Protein AF-A0A8J3VYP0-F1 (afdb_monomer_lite)

Structure (mmCIF, N/CA/C/O backbone):
data_AF-A0A8J3VYP0-F1
#
_entry.id   AF-A0A8J3VYP0-F1
#
loop_
_atom_site.group_PDB
_atom_site.id
_atom_site.type_symbol
_atom_site.label_atom_id
_atom_site.label_alt_id
_atom_site.label_comp_id
_atom_site.label_asym_id
_atom_site.label_entity_id
_atom_site.label_seq_id
_atom_site.pdbx_PDB_ins_code
_atom_site.Cartn_x
_atom_site.Cartn_y
_atom_site.Cartn_z
_atom_site.occupancy
_atom_site.B_iso_or_equiv
_atom_site.auth_seq_id
_atom_site.auth_comp_id
_atom_site.auth_asym_id
_atom_site.auth_atom_id
_atom_site.pdbx_PDB_model_num
ATOM 1 N N . MET A 1 1 ? 3.543 22.841 -15.523 1.00 33.75 1 MET A N 1
ATOM 2 C CA . MET A 1 1 ? 3.177 22.367 -16.872 1.00 33.75 1 MET A CA 1
ATOM 3 C C . MET A 1 1 ? 4.400 21.696 -17.466 1.00 33.75 1 MET A C 1
ATOM 5 O O . MET A 1 1 ? 5.323 22.398 -17.846 1.00 33.75 1 MET A O 1
ATOM 9 N N . ILE A 1 2 ? 4.452 20.366 -17.443 1.00 39.72 2 ILE A N 1
ATOM 10 C CA . ILE A 1 2 ? 5.477 19.581 -18.141 1.00 39.72 2 ILE A CA 1
ATOM 11 C C . ILE A 1 2 ? 4.743 19.004 -19.350 1.00 39.72 2 ILE A C 1
ATOM 13 O O . ILE A 1 2 ? 3.777 18.263 -19.174 1.00 39.72 2 ILE A O 1
ATOM 17 N N . GLY A 1 3 ? 5.086 19.479 -20.547 1.00 33.25 3 GLY A N 1
ATOM 18 C CA . GLY A 1 3 ? 4.458 19.035 -21.791 1.00 33.25 3 GLY A CA 1
ATOM 19 C C . GLY A 1 3 ? 4.833 17.585 -22.118 1.00 33.25 3 GLY A C 1
ATOM 20 O O . GLY A 1 3 ? 5.869 17.112 -21.648 1.00 33.25 3 GLY A O 1
ATOM 21 N N . PRO A 1 4 ? 4.018 16.866 -22.906 1.00 43.44 4 PRO A N 1
ATOM 22 C CA . PRO A 1 4 ? 4.385 15.538 -23.366 1.00 43.44 4 PRO A CA 1
ATOM 23 C C . PRO A 1 4 ? 5.580 15.655 -24.319 1.00 43.44 4 PRO A C 1
ATOM 25 O O . PRO A 1 4 ? 5.515 16.374 -25.317 1.00 43.44 4 PRO A O 1
ATOM 28 N N . LEU A 1 5 ? 6.664 14.936 -24.022 1.00 48.41 5 LEU A N 1
ATOM 29 C CA . LEU A 1 5 ? 7.719 14.631 -24.991 1.00 48.41 5 LEU A CA 1
ATOM 30 C C . LEU A 1 5 ? 7.155 13.623 -26.003 1.00 48.41 5 LEU A C 1
ATOM 32 O O . LEU A 1 5 ? 7.468 12.439 -25.988 1.00 48.41 5 LEU A O 1
ATOM 36 N N . SER A 1 6 ? 6.244 14.093 -26.848 1.00 56.78 6 SER A N 1
ATOM 37 C CA . SER A 1 6 ? 5.824 13.401 -28.060 1.00 56.78 6 SER A CA 1
ATOM 38 C C . SER A 1 6 ? 6.608 14.009 -29.213 1.00 56.78 6 SER A C 1
ATOM 40 O O . SER A 1 6 ? 6.269 15.086 -29.695 1.00 56.78 6 SER A O 1
ATOM 42 N N . GLY A 1 7 ? 7.675 13.338 -29.633 1.00 49.09 7 GLY A N 1
ATOM 43 C CA . GLY A 1 7 ? 8.431 13.747 -30.810 1.00 49.09 7 GLY A CA 1
ATOM 44 C C . GLY A 1 7 ? 9.723 12.963 -30.967 1.00 49.09 7 GLY A C 1
ATOM 45 O O . GLY A 1 7 ? 10.672 13.206 -30.238 1.00 49.09 7 GLY A O 1
ATOM 46 N N . GLU A 1 8 ? 9.728 12.058 -31.945 1.00 49.75 8 GLU A N 1
ATOM 47 C CA . GLU A 1 8 ? 10.916 11.447 -32.558 1.00 49.75 8 GLU A CA 1
ATOM 48 C C . GLU A 1 8 ? 11.727 10.447 -31.717 1.00 49.75 8 GLU A C 1
ATOM 50 O O . GLU A 1 8 ? 12.932 10.589 -31.546 1.00 49.75 8 GLU A O 1
ATOM 55 N N . ILE A 1 9 ? 11.118 9.308 -31.367 1.00 51.81 9 ILE A N 1
ATOM 56 C CA . ILE A 1 9 ? 11.864 8.039 -31.477 1.00 51.81 9 ILE A CA 1
ATOM 57 C C . ILE A 1 9 ? 11.733 7.587 -32.936 1.00 51.81 9 ILE A C 1
ATOM 59 O O . ILE A 1 9 ? 10.976 6.680 -33.276 1.00 51.81 9 ILE A O 1
ATOM 63 N N . LEU A 1 10 ? 12.391 8.312 -33.843 1.00 51.56 10 LEU A N 1
ATOM 64 C CA . LEU A 1 10 ? 12.596 7.831 -35.203 1.00 51.56 10 LEU A CA 1
ATOM 65 C C . LEU A 1 10 ? 13.661 6.746 -35.108 1.00 51.56 10 LEU A C 1
ATOM 67 O O . LEU A 1 10 ? 14.852 7.052 -35.068 1.00 51.56 10 LEU A O 1
ATOM 71 N N . GLY A 1 11 ? 13.222 5.487 -35.033 1.00 46.59 11 GLY A N 1
ATOM 72 C CA . GLY A 1 11 ? 14.111 4.336 -35.103 1.00 46.59 11 GLY A CA 1
ATOM 73 C C . GLY A 1 11 ? 15.030 4.499 -36.308 1.00 46.59 11 GLY A C 1
ATOM 74 O O . GLY A 1 11 ? 14.567 4.481 -37.447 1.00 46.59 11 GLY A O 1
ATOM 75 N N . ARG A 1 12 ? 16.320 4.735 -36.055 1.00 55.22 12 ARG A N 1
ATOM 76 C CA . ARG A 1 12 ? 17.342 4.794 -37.098 1.00 55.22 12 ARG A CA 1
ATOM 77 C C . ARG A 1 12 ? 17.608 3.356 -37.541 1.00 55.22 12 ARG A C 1
ATOM 79 O O . ARG A 1 12 ? 18.182 2.593 -36.762 1.00 55.22 12 ARG A O 1
ATOM 86 N N . PRO A 1 13 ? 17.187 2.936 -38.747 1.00 54.12 13 PRO A N 1
ATOM 87 C CA . PRO A 1 13 ? 17.505 1.598 -39.214 1.00 54.12 13 PRO A CA 1
ATOM 88 C C . PRO A 1 13 ? 19.024 1.498 -39.409 1.00 54.12 13 PRO A C 1
ATOM 90 O O . PRO A 1 13 ? 19.600 2.276 -40.166 1.00 54.12 13 PRO A O 1
ATOM 93 N N . GLY A 1 14 ? 19.666 0.552 -38.715 1.00 63.06 14 GLY A N 1
ATOM 94 C CA . GLY A 1 14 ? 21.090 0.241 -38.891 1.00 63.06 14 GLY A CA 1
ATOM 95 C C . GLY A 1 14 ? 22.011 0.510 -37.698 1.00 63.06 14 GLY A C 1
ATOM 96 O O . GLY A 1 14 ? 23.220 0.477 -37.886 1.00 63.06 14 GLY A O 1
ATOM 97 N N . LEU A 1 15 ? 21.486 0.764 -36.496 1.00 69.12 15 LEU A N 1
ATOM 98 C CA . LEU A 1 15 ? 22.329 0.871 -35.301 1.00 69.12 15 LEU A CA 1
ATOM 99 C C . LEU A 1 15 ? 22.959 -0.479 -34.932 1.00 69.12 15 LEU A C 1
ATOM 101 O O . LEU A 1 15 ? 22.273 -1.506 -34.820 1.00 69.12 15 LEU A O 1
ATOM 105 N N . GLU A 1 16 ? 24.263 -0.451 -34.675 1.00 82.38 16 GLU A N 1
ATOM 106 C CA . GLU A 1 16 ? 25.000 -1.594 -34.144 1.00 82.38 16 GLU A CA 1
ATOM 107 C C . GLU A 1 16 ? 24.432 -1.996 -32.771 1.00 82.38 16 GLU A C 1
ATOM 109 O O . GLU A 1 16 ? 23.872 -1.177 -32.035 1.00 82.38 16 GLU A O 1
ATOM 114 N N . ALA A 1 17 ? 24.563 -3.270 -32.387 1.00 77.44 17 ALA A N 1
ATOM 115 C CA . ALA A 1 17 ? 23.978 -3.775 -31.134 1.00 77.44 17 ALA A CA 1
ATOM 116 C C . ALA A 1 17 ? 24.432 -2.973 -29.893 1.00 77.44 17 ALA A C 1
ATOM 118 O O . ALA A 1 17 ? 23.653 -2.750 -28.966 1.00 77.44 17 ALA A O 1
ATOM 119 N N . GLY A 1 18 ? 25.675 -2.480 -29.890 1.00 81.25 18 GLY A N 1
ATOM 120 C CA . GLY A 1 18 ? 26.195 -1.628 -28.817 1.00 81.25 18 GLY A CA 1
ATOM 121 C C . GLY A 1 18 ? 25.511 -0.260 -28.727 1.00 81.25 18 GLY A C 1
ATOM 122 O O . GLY A 1 18 ? 25.245 0.219 -27.625 1.00 81.25 18 GLY A O 1
ATOM 123 N N . GLU A 1 19 ? 25.177 0.345 -29.867 1.00 85.62 19 GLU A N 1
ATOM 124 C CA . GLU A 1 19 ? 24.516 1.653 -29.930 1.00 85.62 19 GLU A CA 1
ATOM 125 C C . GLU A 1 19 ? 23.058 1.547 -29.483 1.00 85.62 19 GLU A C 1
ATOM 127 O O . GLU A 1 19 ? 22.612 2.345 -28.657 1.00 85.62 19 GLU A O 1
ATOM 132 N N . ARG A 1 20 ? 22.353 0.490 -29.917 1.00 86.75 20 ARG A N 1
ATOM 133 C CA . ARG A 1 20 ? 20.978 0.201 -29.474 1.00 86.75 20 ARG A CA 1
ATOM 134 C C . ARG A 1 20 ? 20.883 0.045 -27.958 1.00 86.75 20 ARG A C 1
ATOM 136 O O . ARG A 1 20 ? 19.953 0.562 -27.345 1.00 86.75 20 ARG A O 1
ATOM 143 N N . ARG A 1 21 ? 21.862 -0.613 -27.326 1.00 86.69 21 ARG A N 1
ATOM 144 C CA . ARG A 1 21 ? 21.918 -0.746 -25.858 1.00 86.69 21 ARG A CA 1
ATOM 145 C C . ARG A 1 21 ? 22.146 0.594 -25.160 1.00 86.69 21 ARG A C 1
ATOM 147 O O . ARG A 1 21 ? 21.492 0.870 -24.159 1.00 86.69 21 ARG A O 1
ATOM 154 N N . ALA A 1 22 ? 23.066 1.417 -25.662 1.00 86.19 22 ALA A N 1
ATOM 155 C CA . ALA A 1 22 ? 23.359 2.723 -25.071 1.00 86.19 22 ALA A CA 1
ATOM 156 C C . ALA A 1 22 ? 22.149 3.667 -25.147 1.00 86.19 22 ALA A C 1
ATOM 158 O O . ALA A 1 22 ? 21.809 4.319 -24.158 1.00 86.19 22 ALA A O 1
ATOM 159 N N . GLU A 1 23 ? 21.468 3.690 -26.292 1.00 88.50 23 GLU A N 1
ATOM 160 C CA . GLU A 1 23 ? 20.243 4.464 -26.492 1.00 88.50 23 GLU A CA 1
ATOM 161 C C . GLU A 1 23 ? 19.106 3.955 -25.596 1.00 88.50 23 GLU A C 1
ATOM 163 O O . GLU A 1 23 ? 18.475 4.745 -24.893 1.00 88.50 23 GLU A O 1
ATOM 168 N N . ALA A 1 24 ? 18.925 2.633 -25.508 1.00 86.12 24 ALA A N 1
ATOM 169 C CA . ALA A 1 24 ? 17.951 2.014 -24.615 1.00 86.12 24 ALA A CA 1
ATOM 170 C C . ALA A 1 24 ? 18.133 2.438 -23.148 1.00 86.12 24 ALA A C 1
ATOM 172 O O . ALA A 1 24 ? 17.159 2.778 -22.475 1.00 86.12 24 ALA A O 1
ATOM 173 N N . ILE A 1 25 ? 19.378 2.459 -22.657 1.00 84.69 25 ILE A N 1
ATOM 174 C CA . ILE A 1 25 ? 19.702 2.899 -21.294 1.00 84.69 25 ILE A CA 1
ATOM 175 C C . ILE A 1 25 ? 19.287 4.361 -21.090 1.00 84.69 25 ILE A C 1
ATOM 177 O O . ILE A 1 25 ? 18.640 4.668 -20.091 1.00 84.69 25 ILE A O 1
ATOM 181 N N . GLN A 1 26 ? 19.610 5.258 -22.029 1.00 84.81 26 GLN A N 1
ATOM 182 C CA . GLN A 1 26 ? 19.238 6.675 -21.928 1.00 84.81 26 GLN A CA 1
ATOM 183 C C . GLN A 1 26 ? 17.719 6.872 -21.916 1.00 84.81 26 GLN A C 1
ATOM 185 O O . GLN A 1 26 ? 17.206 7.602 -21.068 1.00 84.81 26 GLN A O 1
ATOM 190 N N . CYS A 1 27 ? 16.986 6.180 -22.793 1.00 83.62 27 CYS A N 1
ATOM 191 C CA . CYS A 1 27 ? 15.525 6.234 -22.818 1.00 83.62 27 CYS A CA 1
ATOM 192 C C . CYS A 1 27 ? 14.913 5.781 -21.487 1.00 83.62 27 CYS A C 1
ATOM 194 O O . CYS A 1 27 ? 13.989 6.424 -20.984 1.00 83.62 27 CYS A O 1
ATOM 196 N N . ILE A 1 28 ? 15.440 4.705 -20.894 1.00 81.38 28 ILE A N 1
ATOM 197 C CA . ILE A 1 28 ? 14.959 4.193 -19.608 1.00 81.38 28 ILE A CA 1
ATOM 198 C C . ILE A 1 28 ? 15.257 5.178 -18.478 1.00 81.38 28 ILE A C 1
ATOM 200 O O . ILE A 1 28 ? 14.360 5.489 -17.698 1.00 81.38 28 ILE A O 1
ATOM 204 N N . LEU A 1 29 ? 16.477 5.720 -18.411 1.00 76.81 29 LEU A N 1
ATOM 205 C CA . LEU A 1 29 ? 16.853 6.740 -17.422 1.00 76.81 29 LEU A CA 1
ATOM 206 C C . LEU A 1 29 ? 16.018 8.026 -17.555 1.00 76.81 29 LEU A C 1
ATOM 208 O O . LEU A 1 29 ? 15.774 8.704 -16.559 1.00 76.81 29 LEU A O 1
ATOM 212 N N . ALA A 1 30 ? 15.526 8.332 -18.758 1.00 79.06 30 ALA A N 1
ATOM 213 C CA . ALA A 1 30 ? 14.596 9.429 -19.021 1.00 79.06 30 ALA A CA 1
ATOM 214 C C . ALA A 1 30 ? 13.121 9.104 -18.687 1.00 79.06 30 ALA A C 1
ATOM 216 O O . ALA A 1 30 ? 12.258 9.966 -18.845 1.00 79.06 30 ALA A O 1
ATOM 217 N N . GLY A 1 31 ? 12.822 7.889 -18.208 1.00 74.94 31 GLY A N 1
ATOM 218 C CA . GLY A 1 31 ? 11.489 7.474 -17.757 1.00 74.94 31 GLY A CA 1
ATOM 219 C C . GLY A 1 31 ? 10.680 6.642 -18.757 1.00 74.94 31 GLY A C 1
ATOM 220 O O . GLY A 1 31 ? 9.493 6.420 -18.523 1.00 74.94 31 GLY A O 1
ATOM 221 N N . THR A 1 32 ? 11.290 6.174 -19.850 1.00 77.50 32 THR A N 1
ATOM 222 C CA . THR A 1 32 ? 10.637 5.283 -20.830 1.00 77.50 32 THR A CA 1
ATOM 223 C C . THR A 1 32 ? 10.643 3.838 -20.326 1.00 77.50 32 THR A C 1
ATOM 225 O O . THR A 1 32 ? 11.604 3.397 -19.693 1.00 77.50 32 THR A O 1
ATOM 228 N N . THR A 1 33 ? 9.594 3.062 -20.604 1.00 79.88 33 THR A N 1
ATOM 229 C CA . THR A 1 33 ? 9.544 1.659 -20.166 1.00 79.88 33 THR A CA 1
ATOM 230 C C . THR A 1 33 ? 10.394 0.750 -21.058 1.00 79.88 33 THR A C 1
ATOM 232 O O . THR A 1 33 ? 10.554 0.993 -22.254 1.00 79.88 33 THR A O 1
ATOM 235 N N . ILE A 1 34 ? 10.906 -0.358 -20.507 1.00 78.25 34 ILE A N 1
ATOM 236 C CA . ILE A 1 34 ? 11.725 -1.298 -21.290 1.00 78.25 34 ILE A CA 1
ATOM 237 C C . ILE A 1 34 ? 10.940 -1.973 -22.425 1.00 78.25 34 ILE A C 1
ATOM 239 O O . ILE A 1 34 ? 11.508 -2.267 -23.471 1.00 78.25 34 ILE A O 1
ATOM 243 N N . ALA A 1 35 ? 9.622 -2.144 -22.273 1.00 75.56 35 ALA A N 1
ATOM 244 C CA . ALA A 1 35 ? 8.757 -2.697 -23.315 1.00 75.56 35 ALA A CA 1
ATOM 245 C C . ALA A 1 35 ? 8.613 -1.754 -24.525 1.00 75.56 35 ALA A C 1
ATOM 247 O O . ALA A 1 35 ? 8.646 -2.206 -25.676 1.00 75.56 35 ALA A O 1
ATOM 248 N N . GLU A 1 36 ? 8.487 -0.447 -24.275 1.00 79.56 36 GLU A N 1
ATOM 249 C CA . GLU A 1 36 ? 8.460 0.583 -25.321 1.00 79.56 36 GLU A CA 1
ATOM 250 C C . GLU A 1 36 ? 9.805 0.644 -26.045 1.00 79.56 36 GLU A C 1
ATOM 252 O O . GLU A 1 36 ? 9.851 0.598 -27.274 1.00 79.56 36 GLU A O 1
ATOM 257 N N . VAL A 1 37 ? 10.904 0.644 -25.288 1.00 83.19 37 VAL A N 1
ATOM 258 C CA . VAL A 1 37 ? 12.267 0.657 -25.832 1.00 83.19 37 VAL A CA 1
ATOM 259 C C . VAL A 1 37 ? 12.564 -0.604 -26.648 1.00 83.19 37 VAL A C 1
ATOM 261 O O . VAL A 1 37 ? 13.106 -0.502 -27.747 1.00 83.19 37 VAL A O 1
ATOM 264 N N . ARG A 1 38 ? 12.154 -1.790 -26.175 1.00 86.00 38 ARG A N 1
ATOM 265 C CA . ARG A 1 38 ? 12.281 -3.058 -26.913 1.00 86.00 38 ARG A CA 1
ATOM 266 C C . ARG A 1 38 ? 11.600 -2.982 -28.271 1.00 86.00 38 ARG A C 1
ATOM 268 O O . ARG A 1 38 ? 12.189 -3.371 -29.275 1.00 86.00 38 ARG A O 1
ATOM 275 N N . THR A 1 39 ? 10.369 -2.475 -28.289 1.00 84.44 39 THR A N 1
ATOM 276 C CA . THR A 1 39 ? 9.570 -2.347 -29.513 1.00 84.44 39 THR A CA 1
ATOM 277 C C . THR A 1 39 ? 10.190 -1.330 -30.470 1.00 84.44 39 THR A C 1
ATOM 279 O O . THR A 1 39 ? 10.271 -1.591 -31.666 1.00 84.44 39 THR A O 1
ATOM 282 N N . ALA A 1 40 ? 10.665 -0.196 -29.951 1.00 85.00 40 ALA A N 1
ATOM 283 C CA . ALA A 1 40 ? 11.213 0.887 -30.760 1.00 85.00 40 ALA A CA 1
ATOM 284 C C . ALA A 1 40 ? 12.615 0.592 -31.324 1.00 85.00 40 ALA A C 1
ATOM 286 O O . ALA A 1 40 ? 12.907 0.973 -32.456 1.00 85.00 40 ALA A O 1
ATOM 287 N N . LEU A 1 41 ? 13.475 -0.088 -30.557 1.00 85.94 41 LEU A N 1
ATOM 288 C CA . LEU A 1 41 ? 14.871 -0.360 -30.929 1.00 85.94 41 LEU A CA 1
ATOM 289 C C . LEU A 1 41 ? 15.106 -1.792 -31.432 1.00 85.94 41 LEU A C 1
ATOM 291 O O . LEU A 1 41 ? 16.230 -2.138 -31.799 1.00 85.94 41 LEU A O 1
ATOM 295 N N . GLY A 1 42 ? 14.066 -2.632 -31.448 1.00 86.94 42 GLY A N 1
ATOM 296 C CA . GLY A 1 42 ? 14.172 -4.032 -31.860 1.00 86.94 42 GLY A CA 1
ATOM 297 C C . GLY A 1 42 ? 15.181 -4.803 -31.009 1.00 86.94 42 GLY A C 1
ATOM 298 O O . GLY A 1 42 ? 16.060 -5.470 -31.557 1.00 86.94 42 GLY A O 1
ATOM 299 N N . LEU A 1 43 ? 15.104 -4.646 -29.683 1.00 84.38 43 LEU A N 1
ATOM 300 C CA . LEU A 1 43 ? 15.980 -5.367 -28.756 1.00 84.38 43 LEU A CA 1
ATOM 301 C C . LEU A 1 43 ? 15.580 -6.842 -28.707 1.00 84.38 43 LEU A C 1
ATOM 303 O O . LEU A 1 43 ? 14.396 -7.164 -28.583 1.00 84.38 43 LEU A O 1
ATOM 307 N N . ASP A 1 44 ? 16.568 -7.730 -28.772 1.00 86.50 44 ASP A N 1
ATOM 308 C CA . ASP A 1 44 ? 16.361 -9.137 -28.448 1.00 86.50 44 ASP A CA 1
ATOM 309 C C . ASP A 1 44 ? 16.430 -9.375 -26.925 1.00 86.50 44 ASP A C 1
ATOM 311 O O . ASP A 1 44 ? 16.725 -8.474 -26.135 1.00 86.50 44 ASP A O 1
ATOM 315 N N . ALA A 1 45 ? 16.152 -10.606 -26.489 1.00 81.25 45 ALA A N 1
ATOM 316 C CA . ALA A 1 45 ? 16.146 -10.957 -25.068 1.00 81.25 45 ALA A CA 1
ATOM 317 C C . ALA A 1 45 ? 17.529 -10.833 -24.393 1.00 81.25 45 ALA A C 1
ATOM 319 O O . ALA A 1 45 ? 17.609 -10.653 -23.174 1.00 81.25 45 ALA A O 1
ATOM 320 N N . ALA A 1 46 ? 18.624 -10.951 -25.152 1.00 83.75 46 ALA A N 1
ATOM 321 C CA . ALA A 1 46 ? 19.976 -10.805 -24.621 1.00 83.75 46 ALA A CA 1
ATOM 322 C C . ALA A 1 46 ? 20.333 -9.322 -24.439 1.00 83.75 46 ALA A C 1
ATOM 324 O O . ALA A 1 46 ? 20.910 -8.949 -23.414 1.00 83.75 46 ALA A O 1
ATOM 325 N N . ASP A 1 47 ? 19.948 -8.476 -25.393 1.00 84.06 47 ASP A N 1
ATOM 326 C CA . ASP A 1 47 ? 20.061 -7.022 -25.314 1.00 84.06 47 ASP A CA 1
ATOM 327 C C . ASP A 1 47 ? 19.212 -6.455 -24.171 1.00 84.06 47 ASP A C 1
ATOM 329 O O . ASP A 1 47 ? 19.712 -5.658 -23.376 1.00 84.06 47 ASP A O 1
ATOM 333 N N . GLU A 1 48 ? 17.964 -6.912 -24.035 1.00 83.44 48 GLU A N 1
ATOM 334 C CA . GLU A 1 48 ? 17.053 -6.512 -22.956 1.00 83.44 48 GLU A CA 1
ATOM 335 C C . GLU A 1 48 ? 17.661 -6.806 -21.577 1.00 83.44 48 GLU A C 1
ATOM 337 O O . GLU A 1 48 ? 17.720 -5.927 -20.713 1.00 83.44 48 GLU A O 1
ATOM 342 N N . ARG A 1 49 ? 18.203 -8.016 -21.394 1.00 82.12 49 ARG A N 1
ATOM 343 C CA . ARG A 1 49 ? 18.860 -8.424 -20.145 1.00 82.12 49 ARG A CA 1
ATOM 344 C C . ARG A 1 49 ? 20.096 -7.578 -19.845 1.00 82.12 49 ARG A C 1
ATOM 346 O O . ARG A 1 49 ? 20.272 -7.134 -18.713 1.00 82.12 49 ARG A O 1
ATOM 353 N N . ALA A 1 50 ? 20.926 -7.307 -20.854 1.00 83.62 50 ALA A N 1
ATOM 354 C CA . ALA A 1 50 ? 22.122 -6.482 -20.696 1.00 83.62 50 ALA A CA 1
ATOM 355 C C . ALA A 1 50 ? 21.788 -5.024 -20.327 1.00 83.62 50 ALA A C 1
ATOM 357 O O . ALA A 1 50 ? 22.461 -4.435 -19.478 1.00 83.62 50 ALA A O 1
ATOM 358 N N . VAL A 1 51 ? 20.745 -4.449 -20.936 1.00 83.56 51 VAL A N 1
ATOM 359 C CA . VAL A 1 51 ? 20.248 -3.102 -20.616 1.00 83.56 51 VAL A CA 1
ATOM 360 C C . VAL A 1 51 ? 19.692 -3.060 -19.192 1.00 83.56 51 VAL A C 1
ATOM 362 O O . VAL A 1 51 ? 20.076 -2.182 -18.419 1.00 83.56 51 VAL A O 1
ATOM 365 N N . ALA A 1 52 ? 18.855 -4.029 -18.809 1.00 80.50 52 ALA A N 1
ATOM 366 C CA . ALA A 1 52 ? 18.288 -4.115 -17.465 1.00 80.50 52 ALA A CA 1
ATOM 367 C C . ALA A 1 52 ? 19.376 -4.248 -16.384 1.00 80.50 52 ALA A C 1
ATOM 369 O O . ALA A 1 52 ? 19.346 -3.526 -15.386 1.00 80.50 52 ALA A O 1
ATOM 370 N N . ASP A 1 53 ? 20.379 -5.104 -16.601 1.00 79.50 53 ASP A N 1
ATOM 371 C CA . ASP A 1 53 ? 21.510 -5.263 -15.681 1.00 79.50 53 ASP A CA 1
ATOM 372 C C . ASP A 1 53 ? 22.346 -3.982 -15.561 1.00 79.50 53 ASP A C 1
ATOM 374 O O . ASP A 1 53 ? 22.806 -3.643 -14.465 1.00 79.50 53 ASP A O 1
ATOM 378 N N . HIS A 1 54 ? 22.537 -3.249 -16.663 1.00 83.94 54 HIS A N 1
ATOM 379 C CA . HIS A 1 54 ? 23.245 -1.972 -16.635 1.00 83.94 54 HIS A CA 1
ATOM 380 C C . HIS A 1 54 ? 22.470 -0.920 -15.839 1.00 83.94 54 HIS A C 1
ATOM 382 O O . HIS A 1 54 ? 23.043 -0.296 -14.947 1.00 83.94 54 HIS A O 1
ATOM 388 N N . VAL A 1 55 ? 21.173 -0.747 -16.113 1.00 77.06 55 VAL A N 1
ATOM 389 C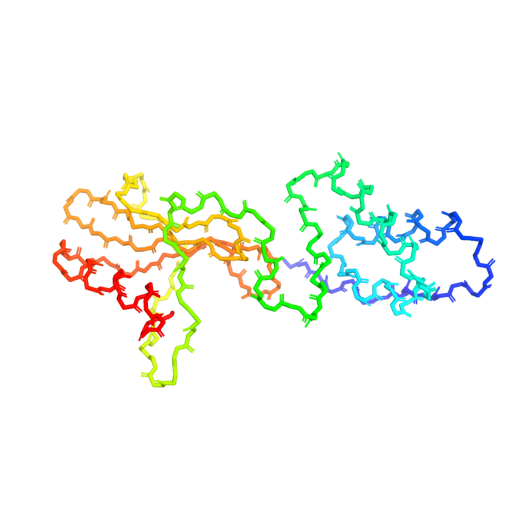 CA . VAL A 1 55 ? 20.339 0.221 -15.386 1.00 77.06 55 VAL A CA 1
ATOM 390 C C . VAL A 1 55 ? 20.267 -0.140 -13.901 1.00 77.06 55 VAL A C 1
ATOM 392 O O . VAL A 1 55 ? 20.437 0.741 -13.064 1.00 77.06 55 VAL A O 1
ATOM 395 N N . ARG A 1 56 ? 20.151 -1.430 -13.552 1.00 75.50 56 ARG A N 1
ATOM 396 C CA . ARG A 1 56 ? 20.183 -1.898 -12.154 1.00 75.50 56 ARG A CA 1
ATOM 397 C C . ARG A 1 56 ? 21.494 -1.538 -11.448 1.00 75.50 56 ARG A C 1
ATOM 399 O O . ARG A 1 56 ? 21.468 -1.126 -10.292 1.00 75.50 56 ARG A O 1
ATOM 406 N N . LYS A 1 57 ? 22.641 -1.675 -12.126 1.00 73.75 57 LYS A N 1
ATOM 407 C CA . LYS A 1 57 ? 23.954 -1.284 -11.576 1.00 73.75 57 LYS A CA 1
ATOM 408 C C . LYS A 1 57 ? 24.110 0.233 -11.455 1.00 73.75 57 LYS A C 1
ATOM 410 O O . LYS A 1 57 ? 24.631 0.705 -10.450 1.00 73.75 57 LYS A O 1
ATOM 415 N N . ALA A 1 58 ? 23.691 0.985 -12.472 1.00 73.38 58 ALA A N 1
ATOM 416 C CA . ALA A 1 58 ? 23.875 2.435 -12.546 1.00 73.38 58 ALA A CA 1
ATOM 417 C C . ALA A 1 58 ? 22.869 3.214 -11.686 1.00 73.38 58 ALA A C 1
ATOM 419 O O . ALA A 1 58 ? 23.148 4.323 -11.235 1.00 73.38 58 ALA A O 1
ATOM 420 N N . SER A 1 59 ? 21.680 2.661 -11.465 1.00 69.38 59 SER A N 1
ATOM 421 C CA . SER A 1 59 ? 20.599 3.286 -10.706 1.00 69.38 59 SER A CA 1
ATOM 422 C C . SER A 1 59 ? 19.827 2.213 -9.931 1.00 69.38 59 SER A C 1
ATOM 424 O O . SER A 1 59 ? 18.733 1.830 -10.335 1.00 69.38 59 SER A O 1
ATOM 426 N N . PRO A 1 60 ? 20.360 1.738 -8.785 1.00 64.00 60 PRO A N 1
ATOM 427 C CA . PRO A 1 60 ? 19.753 0.653 -7.999 1.00 64.00 60 PRO A CA 1
ATOM 428 C C . PRO A 1 60 ? 18.324 0.949 -7.522 1.00 64.00 60 PRO A C 1
ATOM 430 O O . PRO A 1 60 ? 17.545 0.037 -7.269 1.00 64.00 60 PRO A O 1
ATOM 433 N N . TRP A 1 61 ? 17.983 2.234 -7.401 1.00 55.56 61 TRP A N 1
ATOM 434 C CA . TRP A 1 61 ? 16.658 2.732 -7.029 1.00 55.56 61 TRP A CA 1
ATOM 435 C C . TRP A 1 61 ? 15.682 2.792 -8.218 1.00 55.56 61 TRP A C 1
ATOM 437 O O . TRP A 1 61 ? 14.472 2.804 -8.011 1.00 55.56 61 TRP A O 1
ATOM 447 N N . MET A 1 62 ? 16.188 2.785 -9.456 1.00 54.12 62 MET A N 1
ATOM 448 C CA . MET A 1 62 ? 15.416 2.536 -10.673 1.00 54.12 62 MET A CA 1
ATOM 449 C C . MET A 1 62 ? 15.476 1.050 -10.997 1.00 54.12 62 MET A C 1
ATOM 451 O O . MET A 1 62 ? 16.022 0.653 -12.027 1.00 54.12 62 MET A O 1
ATOM 455 N N . ALA A 1 63 ? 14.950 0.206 -10.111 1.00 53.41 63 ALA A N 1
ATOM 456 C CA . ALA A 1 63 ? 14.767 -1.195 -10.446 1.00 53.41 63 ALA A CA 1
ATOM 457 C C . ALA A 1 63 ? 13.851 -1.262 -11.678 1.00 53.41 63 ALA A C 1
ATOM 459 O O . ALA A 1 63 ? 12.629 -1.165 -11.573 1.00 53.41 63 ALA A O 1
ATOM 460 N N . VAL A 1 64 ? 14.460 -1.364 -12.862 1.00 50.12 64 VAL A N 1
ATOM 461 C CA . VAL A 1 64 ? 13.797 -1.767 -14.092 1.00 50.12 64 VAL A CA 1
ATOM 462 C C . VAL A 1 64 ? 13.317 -3.165 -13.792 1.00 50.12 64 VAL A C 1
ATOM 464 O O . VAL A 1 64 ? 14.070 -4.136 -13.867 1.00 50.12 64 VAL A O 1
ATOM 467 N N . VAL A 1 65 ? 12.071 -3.250 -13.349 1.00 49.03 65 VAL A N 1
ATOM 468 C CA . VAL A 1 65 ? 11.372 -4.512 -13.295 1.00 49.03 65 VAL A CA 1
ATOM 469 C C . VAL A 1 65 ? 11.132 -4.852 -14.759 1.00 49.03 65 VAL A C 1
ATOM 471 O O . VAL A 1 65 ? 10.148 -4.420 -15.359 1.00 49.03 65 VAL A O 1
ATOM 474 N N . THR A 1 66 ? 12.078 -5.564 -15.377 1.00 44.72 66 THR A N 1
ATOM 475 C CA . THR A 1 66 ? 11.741 -6.474 -16.468 1.00 44.72 66 THR A CA 1
ATOM 476 C C . THR A 1 66 ? 10.788 -7.477 -15.845 1.00 44.72 66 THR A C 1
ATOM 478 O O . THR A 1 66 ? 11.215 -8.492 -15.304 1.00 44.72 66 THR A O 1
ATOM 481 N N . LEU A 1 67 ? 9.507 -7.107 -15.794 1.00 47.16 67 LEU A N 1
ATOM 482 C CA . LEU A 1 67 ? 8.427 -8.037 -15.540 1.00 47.16 67 LEU A CA 1
ATOM 483 C C . LEU A 1 67 ? 8.480 -8.979 -16.732 1.00 47.16 67 LEU A C 1
ATOM 485 O O . LEU A 1 67 ? 7.969 -8.640 -17.798 1.00 47.16 67 LEU A O 1
ATOM 489 N N . ASP A 1 68 ? 9.169 -10.104 -16.578 1.00 41.50 68 ASP A N 1
ATOM 490 C CA . ASP A 1 68 ? 8.839 -11.265 -17.377 1.00 41.50 68 ASP A CA 1
ATOM 491 C C . ASP A 1 68 ? 7.382 -11.586 -17.012 1.00 41.50 68 ASP A C 1
ATOM 493 O O . ASP A 1 68 ? 7.097 -11.887 -15.852 1.00 41.50 68 ASP A O 1
ATOM 497 N N . PRO A 1 69 ? 6.411 -11.417 -17.925 1.00 47.25 69 PRO A N 1
ATOM 498 C CA . PRO A 1 69 ? 5.005 -11.632 -17.603 1.00 47.25 69 PRO A CA 1
ATOM 499 C C . PRO A 1 69 ? 4.670 -13.124 -17.394 1.00 47.25 69 PRO A C 1
ATOM 501 O O . PRO A 1 69 ? 3.493 -13.467 -17.303 1.00 47.25 69 PRO A O 1
ATOM 504 N N . GLY A 1 70 ? 5.679 -14.005 -17.370 1.00 41.34 70 GLY A N 1
ATOM 505 C CA . GLY A 1 70 ? 5.540 -15.456 -17.361 1.00 41.34 70 GLY A CA 1
ATOM 506 C C . GLY A 1 70 ? 5.292 -16.116 -16.006 1.00 41.34 70 GLY A C 1
ATOM 507 O O . GLY A 1 70 ? 4.754 -17.220 -16.011 1.00 41.34 70 GLY A O 1
ATOM 508 N N . ASP A 1 71 ? 5.613 -15.482 -14.874 1.00 44.53 71 ASP A N 1
ATOM 509 C CA . ASP A 1 71 ? 5.349 -16.091 -13.565 1.00 44.53 71 ASP A CA 1
ATOM 510 C C . ASP A 1 71 ? 4.914 -15.048 -12.518 1.00 44.53 71 ASP A C 1
ATOM 512 O O . ASP A 1 71 ? 5.734 -14.257 -12.045 1.00 44.53 71 ASP A O 1
ATOM 516 N N . PRO A 1 72 ? 3.618 -14.988 -12.154 1.00 52.12 72 PRO A N 1
ATOM 517 C CA . PRO A 1 72 ? 3.137 -14.091 -11.108 1.00 52.12 72 PRO A CA 1
ATOM 518 C C . PRO A 1 72 ? 3.670 -14.446 -9.710 1.00 52.12 72 PRO A C 1
ATOM 520 O O . PRO A 1 72 ? 3.415 -13.663 -8.793 1.00 52.12 72 PRO A O 1
ATOM 523 N N . ASP A 1 73 ? 4.401 -15.558 -9.554 1.00 51.03 73 ASP A N 1
ATOM 524 C CA . ASP A 1 73 ? 4.973 -16.027 -8.290 1.00 51.03 73 ASP A CA 1
ATOM 525 C C . ASP A 1 73 ? 6.519 -15.934 -8.220 1.00 51.03 73 ASP A C 1
ATOM 527 O O . ASP A 1 73 ? 7.077 -16.101 -7.136 1.00 51.03 73 ASP A O 1
ATOM 531 N N . ASP A 1 74 ? 7.226 -15.568 -9.302 1.00 52.75 74 ASP A N 1
ATOM 532 C CA . ASP A 1 74 ? 8.699 -15.394 -9.314 1.00 52.75 74 ASP A CA 1
ATOM 533 C C . ASP A 1 74 ? 9.129 -13.955 -8.948 1.00 52.75 74 ASP A C 1
ATOM 535 O O . ASP A 1 74 ? 9.972 -13.313 -9.581 1.00 52.75 74 ASP A O 1
ATOM 539 N N . TRP A 1 75 ? 8.521 -13.401 -7.895 1.00 57.22 75 TRP A N 1
ATOM 540 C CA . TRP A 1 75 ? 9.015 -12.183 -7.242 1.00 57.22 75 TRP A CA 1
ATOM 541 C C . TRP A 1 75 ? 10.200 -12.572 -6.353 1.00 57.22 75 TRP A C 1
ATOM 543 O O . TRP A 1 75 ? 10.040 -12.708 -5.140 1.00 57.22 75 TRP A O 1
ATOM 553 N N . GLY A 1 76 ? 11.350 -12.820 -6.991 1.00 54.41 76 GLY A N 1
ATOM 554 C CA . GLY A 1 76 ? 12.552 -13.441 -6.425 1.00 54.41 76 GLY A CA 1
ATOM 555 C C . GLY A 1 76 ? 12.771 -13.259 -4.919 1.00 54.41 76 GLY A C 1
ATOM 556 O O . GLY A 1 76 ? 12.720 -12.144 -4.412 1.00 54.41 76 GLY A O 1
ATOM 557 N N . ASP A 1 77 ? 13.028 -14.371 -4.223 1.00 60.62 77 ASP A N 1
ATOM 558 C CA . ASP A 1 77 ? 13.441 -14.476 -2.815 1.00 60.62 77 ASP A CA 1
ATOM 559 C C . ASP A 1 77 ? 12.958 -13.329 -1.886 1.00 60.62 77 ASP A C 1
ATOM 561 O O . ASP A 1 77 ? 13.765 -12.704 -1.189 1.00 60.62 77 ASP A O 1
ATOM 565 N N . CYS A 1 78 ? 11.643 -13.027 -1.812 1.00 67.81 78 CYS A N 1
ATOM 566 C CA . CYS A 1 78 ? 11.156 -12.221 -0.675 1.00 67.81 78 CYS A CA 1
ATOM 567 C C . CYS A 1 78 ? 11.463 -13.024 0.603 1.00 67.81 78 CYS A C 1
ATOM 569 O O . CYS A 1 78 ? 11.040 -14.176 0.726 1.00 67.81 78 CYS A O 1
ATOM 571 N N . PRO A 1 79 ? 12.131 -12.428 1.607 1.00 70.12 79 PRO A N 1
ATOM 572 C CA . PRO A 1 79 ? 12.581 -13.142 2.802 1.00 70.12 79 PRO A CA 1
ATOM 573 C C . PRO A 1 79 ? 11.434 -13.590 3.729 1.00 70.12 79 PRO A C 1
ATOM 575 O O . PRO A 1 79 ? 11.690 -14.111 4.811 1.00 70.12 79 PRO A O 1
ATOM 578 N N . GLY A 1 80 ? 10.171 -13.349 3.355 1.00 73.56 80 GLY A N 1
ATOM 579 C CA . GLY A 1 80 ? 8.988 -13.769 4.112 1.00 73.56 80 GLY A CA 1
ATOM 580 C C . GLY A 1 80 ? 8.819 -13.089 5.475 1.00 73.56 80 GLY A C 1
ATOM 581 O O . GLY A 1 80 ? 8.012 -13.541 6.280 1.00 73.56 80 GLY A O 1
ATOM 582 N N . ILE A 1 81 ? 9.573 -12.018 5.751 1.00 80.06 81 ILE A N 1
ATOM 583 C CA . ILE A 1 81 ? 9.576 -11.331 7.056 1.00 80.06 81 ILE A CA 1
ATOM 584 C C . ILE A 1 81 ? 8.280 -10.536 7.276 1.00 80.06 81 ILE A C 1
ATOM 586 O O . ILE A 1 81 ? 7.789 -10.458 8.401 1.00 80.06 81 ILE A O 1
ATOM 590 N N . SER A 1 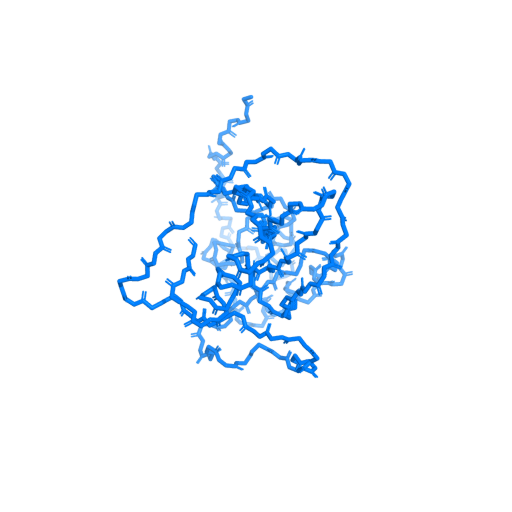82 ? 7.714 -9.980 6.202 1.00 87.06 82 SER A N 1
ATOM 591 C CA . SER A 1 82 ? 6.527 -9.119 6.242 1.00 87.06 82 SER A CA 1
ATOM 592 C C . SER A 1 82 ? 5.452 -9.646 5.289 1.00 87.06 82 SER A C 1
ATOM 594 O O . SER A 1 82 ? 5.788 -10.237 4.259 1.00 87.06 82 SER A O 1
ATOM 596 N N . PRO A 1 83 ? 4.156 -9.453 5.598 1.00 90.25 83 PRO A N 1
ATOM 597 C CA . PRO A 1 83 ? 3.074 -9.986 4.782 1.00 90.25 83 PRO A CA 1
ATOM 598 C C . PRO A 1 83 ? 3.065 -9.367 3.382 1.00 90.25 83 PRO A C 1
ATOM 600 O O . PRO A 1 83 ? 3.309 -8.172 3.204 1.00 90.25 83 PRO A O 1
ATOM 603 N N . HIS A 1 84 ? 2.724 -10.175 2.384 1.00 89.44 84 HIS A N 1
ATOM 604 C CA . HIS A 1 84 ? 2.375 -9.680 1.058 1.00 89.44 84 HIS A CA 1
ATOM 605 C C . HIS A 1 84 ? 0.912 -9.235 1.069 1.00 89.44 84 HIS A C 1
ATOM 607 O O . HIS A 1 84 ? 0.068 -9.967 1.594 1.00 89.44 84 HIS A O 1
ATOM 613 N N . PRO A 1 85 ? 0.567 -8.070 0.500 1.00 89.88 85 PRO A N 1
ATOM 614 C CA . PRO A 1 85 ? -0.827 -7.748 0.286 1.00 89.88 85 PRO A CA 1
ATOM 615 C C . PRO A 1 85 ? -1.374 -8.675 -0.798 1.00 89.88 85 PRO A C 1
ATOM 617 O O . PRO A 1 85 ? -0.800 -8.798 -1.882 1.00 89.88 85 PRO A O 1
ATOM 620 N N . GLY A 1 86 ? -2.496 -9.318 -0.503 1.00 87.50 86 GLY A N 1
ATOM 621 C CA . GLY A 1 86 ? -3.182 -10.181 -1.446 1.00 87.50 86 GLY A CA 1
ATOM 622 C C . GLY A 1 86 ? -3.611 -9.437 -2.717 1.00 87.50 86 GLY A C 1
ATOM 623 O O . GLY A 1 86 ? -3.767 -8.203 -2.722 1.00 87.50 86 GLY A O 1
ATOM 624 N N . PRO A 1 87 ? -3.828 -10.176 -3.818 1.00 89.44 87 PRO A N 1
ATOM 625 C CA . PRO A 1 87 ? -4.399 -9.603 -5.026 1.00 89.44 87 PRO A CA 1
ATOM 626 C C . PRO A 1 87 ? -5.796 -9.026 -4.726 1.00 89.44 87 PRO A C 1
ATOM 628 O O . PRO A 1 87 ? -6.537 -9.605 -3.930 1.00 89.44 87 PRO A O 1
ATOM 631 N N . PRO A 1 88 ? -6.194 -7.899 -5.347 1.00 91.25 88 PRO A N 1
ATOM 632 C CA . PRO A 1 88 ? -7.516 -7.322 -5.123 1.00 91.25 88 PRO A CA 1
ATOM 633 C C . PRO A 1 88 ? -8.631 -8.304 -5.511 1.00 91.25 88 PRO A C 1
ATOM 635 O O . PRO A 1 88 ? -8.684 -8.765 -6.651 1.00 91.25 88 PRO A O 1
ATOM 638 N N . LEU A 1 89 ? -9.553 -8.582 -4.590 1.00 92.56 89 LEU A N 1
ATOM 639 C CA . LEU A 1 89 ? -10.680 -9.485 -4.817 1.00 92.56 89 LEU A CA 1
ATOM 640 C C . LEU A 1 89 ? -11.837 -8.789 -5.564 1.00 92.56 89 LEU A C 1
ATOM 642 O O . LEU A 1 89 ? -11.978 -7.557 -5.512 1.00 92.56 89 LEU A O 1
ATOM 646 N N . PRO A 1 90 ? -12.710 -9.553 -6.248 1.00 93.31 90 PRO A N 1
ATOM 647 C CA . PRO A 1 90 ? -13.982 -9.039 -6.751 1.00 93.31 90 PRO A CA 1
ATOM 648 C C . PRO A 1 90 ? -14.851 -8.491 -5.611 1.00 93.31 90 PRO A C 1
ATOM 650 O O . PRO A 1 90 ? -14.922 -9.085 -4.539 1.00 93.31 90 PRO A O 1
ATOM 653 N N . GLY A 1 91 ? -15.518 -7.354 -5.832 1.00 93.44 91 GLY A N 1
ATOM 654 C CA . GLY A 1 91 ? -16.369 -6.724 -4.811 1.00 93.44 91 GLY A CA 1
ATOM 655 C C . GLY A 1 91 ? -15.607 -6.081 -3.645 1.00 93.44 91 GLY A C 1
ATOM 656 O O . GLY A 1 91 ? -16.219 -5.740 -2.634 1.00 93.44 91 GLY A O 1
ATOM 657 N N . ARG A 1 92 ? -14.283 -5.913 -3.771 1.00 96.06 92 ARG A N 1
ATOM 658 C CA . ARG A 1 92 ? -13.465 -5.192 -2.789 1.00 96.06 92 ARG A CA 1
ATOM 659 C C . ARG A 1 92 ? -14.012 -3.795 -2.502 1.00 96.06 92 ARG A C 1
ATOM 661 O O . ARG A 1 92 ? -14.575 -3.135 -3.374 1.00 96.06 92 ARG A O 1
ATOM 668 N N . THR A 1 93 ? -13.753 -3.320 -1.292 1.00 96.81 93 THR A N 1
ATOM 669 C CA . THR A 1 93 ? -14.035 -1.935 -0.921 1.00 96.81 93 THR A CA 1
ATOM 670 C C . THR A 1 93 ? -12.933 -1.013 -1.437 1.00 96.81 93 THR A C 1
ATOM 672 O O . THR A 1 93 ? -11.752 -1.264 -1.198 1.00 96.81 93 THR A O 1
ATOM 675 N N . GLU A 1 94 ? -13.306 0.063 -2.124 1.00 95.69 94 GLU A N 1
ATOM 676 C CA . GLU A 1 94 ? -12.351 1.107 -2.500 1.00 95.69 94 GLU A CA 1
ATOM 677 C C . GLU A 1 94 ? -12.035 1.993 -1.296 1.00 95.69 94 GLU A C 1
ATOM 679 O O . GLU A 1 94 ? -12.928 2.540 -0.645 1.00 95.69 94 GLU A O 1
ATOM 684 N N . LEU A 1 95 ? -10.748 2.125 -0.993 1.00 95.00 95 LEU A N 1
ATOM 685 C CA . LEU A 1 95 ? -10.257 3.066 -0.006 1.00 95.00 95 LEU A CA 1
ATOM 686 C C . LEU A 1 95 ? -10.098 4.437 -0.654 1.00 95.00 95 LEU A C 1
ATOM 688 O O . LEU A 1 95 ? -9.610 4.583 -1.776 1.00 95.00 95 LEU A O 1
ATOM 692 N N . PHE A 1 96 ? -10.472 5.471 0.091 1.00 95.00 96 PHE A N 1
ATOM 693 C CA . PHE A 1 96 ? -10.196 6.837 -0.318 1.00 95.00 96 PHE A CA 1
ATOM 694 C C . PHE A 1 96 ? -8.731 7.183 -0.026 1.00 95.00 96 PHE A C 1
ATOM 696 O O . PHE A 1 96 ? -8.297 7.147 1.129 1.00 95.00 96 PHE A O 1
ATOM 703 N N . TRP A 1 97 ? -7.992 7.544 -1.075 1.00 94.50 97 TRP A N 1
ATOM 704 C CA . TRP A 1 97 ? -6.576 7.900 -1.017 1.00 94.50 97 TRP A CA 1
ATOM 705 C C . TRP A 1 97 ? -6.385 9.402 -1.245 1.00 94.50 97 TRP A C 1
ATOM 707 O O . TRP A 1 97 ? -6.844 9.940 -2.251 1.00 94.50 97 TRP A O 1
ATOM 717 N N . CYS A 1 98 ? -5.657 10.074 -0.357 1.00 92.19 98 CYS A N 1
ATOM 718 C CA . CYS A 1 98 ? -5.273 11.477 -0.487 1.00 92.19 98 CYS A CA 1
ATOM 719 C C . CYS A 1 98 ? -3.744 11.643 -0.526 1.00 92.19 98 CYS A C 1
ATOM 721 O O . CYS A 1 98 ? -2.996 10.831 0.014 1.00 92.19 98 CYS A O 1
ATOM 723 N N . GLY A 1 99 ? -3.263 12.698 -1.187 1.00 89.00 99 GLY A N 1
ATOM 724 C CA . GLY A 1 99 ? -1.832 13.036 -1.237 1.00 89.00 99 GLY A CA 1
ATOM 725 C C . GLY A 1 99 ? -1.345 13.880 -0.054 1.00 89.00 99 GLY A C 1
ATOM 726 O O . GLY A 1 99 ? -0.177 14.254 -0.011 1.00 89.00 99 GLY A O 1
ATOM 727 N N . GLU A 1 100 ? -2.228 14.226 0.884 1.00 85.12 100 GLU A N 1
ATOM 728 C CA . GLU A 1 100 ? -1.886 15.084 2.018 1.00 85.12 100 GLU A CA 1
ATOM 729 C C . GLU A 1 100 ? -1.061 14.312 3.051 1.00 85.12 100 GLU A C 1
ATOM 731 O O . GLU A 1 100 ? -1.466 13.245 3.516 1.00 85.12 100 GLU A O 1
ATOM 736 N N . VAL A 1 101 ? 0.094 14.868 3.423 1.00 84.94 101 VAL A N 1
ATOM 737 C CA . VAL A 1 101 ? 0.989 14.280 4.423 1.00 84.94 101 VAL A CA 1
ATOM 738 C C . VAL A 1 101 ? 0.541 14.742 5.816 1.00 84.94 101 VAL A C 1
ATOM 740 O O . VAL A 1 101 ? 0.689 15.918 6.138 1.00 84.94 101 VAL A O 1
ATOM 743 N N . PRO A 1 102 ? 0.044 13.846 6.685 1.00 77.12 102 PRO A N 1
ATOM 744 C CA . PRO A 1 102 ? -0.555 14.224 7.970 1.00 77.12 102 PRO A CA 1
ATOM 745 C C . PRO A 1 102 ? 0.464 14.572 9.075 1.00 77.12 102 PRO A C 1
ATOM 747 O O . PRO A 1 102 ? 0.079 14.745 10.229 1.00 77.12 102 PRO A O 1
ATOM 750 N N . GLY A 1 103 ? 1.758 14.660 8.746 1.00 83.56 103 GLY A N 1
ATOM 751 C CA . GLY A 1 103 ? 2.859 14.916 9.680 1.00 83.56 103 GLY A CA 1
ATOM 752 C C . GLY A 1 103 ? 3.745 13.691 9.930 1.00 83.56 103 GLY A C 1
ATOM 753 O O . GLY A 1 103 ? 3.747 12.736 9.150 1.00 83.56 103 GLY A O 1
ATOM 754 N N . LEU A 1 104 ? 4.518 13.719 11.020 1.00 86.44 104 LEU A N 1
ATOM 755 C CA . LEU A 1 104 ? 5.372 12.603 11.443 1.00 86.44 104 LEU A CA 1
ATOM 756 C C . LEU A 1 104 ? 4.537 11.551 12.187 1.00 86.44 104 LEU A C 1
ATOM 758 O O . LEU A 1 104 ? 3.947 11.840 13.226 1.00 86.44 104 LEU A O 1
ATOM 762 N N . GLY A 1 105 ? 4.494 10.334 11.649 1.00 91.75 105 GLY A N 1
ATOM 763 C CA . GLY A 1 105 ? 3.815 9.182 12.245 1.00 91.75 105 GLY A CA 1
ATOM 764 C C . GLY A 1 105 ? 4.783 8.032 12.463 1.00 91.75 105 GLY A C 1
ATOM 765 O O . GLY A 1 105 ? 5.815 7.946 11.797 1.00 91.75 105 GLY A O 1
ATOM 766 N N . ARG A 1 106 ? 4.454 7.135 13.394 1.00 96.62 106 ARG A N 1
ATOM 767 C CA . ARG A 1 106 ? 5.235 5.916 13.636 1.00 96.62 106 ARG A CA 1
ATOM 768 C C . ARG A 1 106 ? 4.640 4.763 12.841 1.00 96.62 106 ARG A C 1
ATOM 770 O O . ARG A 1 106 ? 3.457 4.479 13.004 1.00 96.62 106 ARG A O 1
ATOM 777 N N . VAL A 1 107 ? 5.458 4.077 12.049 1.00 96.81 107 VAL A N 1
ATOM 778 C CA . VAL A 1 107 ? 5.068 2.817 11.402 1.00 96.81 107 VAL A CA 1
ATOM 779 C C . VAL A 1 107 ? 4.868 1.753 12.481 1.00 96.81 107 VAL A C 1
ATOM 781 O O . VAL A 1 107 ? 5.724 1.572 13.350 1.00 96.81 107 VAL A O 1
ATOM 784 N N . VAL A 1 108 ? 3.710 1.099 12.464 1.00 97.56 108 VAL A N 1
ATOM 785 C CA . VAL A 1 108 ? 3.354 0.022 13.399 1.00 97.56 108 VAL A CA 1
ATOM 786 C C . VAL A 1 108 ? 3.201 -1.329 12.707 1.00 97.56 108 VAL A C 1
ATOM 788 O O . VAL A 1 108 ? 3.446 -2.333 13.357 1.00 97.56 108 VAL A O 1
ATOM 791 N N . GLU A 1 109 ? 2.865 -1.350 11.415 1.00 97.31 109 GLU A N 1
ATOM 792 C CA . GLU A 1 109 ? 2.836 -2.542 10.552 1.00 97.31 109 GLU A CA 1
ATOM 793 C C . GLU A 1 109 ? 3.287 -2.150 9.139 1.00 97.31 109 GLU A C 1
ATOM 795 O O . GLU A 1 109 ? 3.152 -0.985 8.756 1.00 97.31 109 GLU A O 1
ATOM 800 N N . HIS A 1 110 ? 3.792 -3.103 8.356 1.00 96.62 110 HIS A N 1
ATOM 801 C CA . HIS A 1 110 ? 4.198 -2.883 6.963 1.00 96.62 110 HIS A CA 1
ATOM 802 C C . HIS A 1 110 ? 4.110 -4.177 6.139 1.00 96.62 110 HIS A C 1
ATOM 804 O O . HIS A 1 110 ? 4.077 -5.271 6.706 1.00 96.62 110 HIS A O 1
ATOM 810 N N . THR A 1 111 ? 4.056 -4.061 4.812 1.00 94.69 111 THR A N 1
ATOM 811 C CA . THR A 1 111 ? 4.100 -5.202 3.876 1.00 94.69 111 THR A CA 1
ATOM 812 C C . THR A 1 111 ? 5.515 -5.495 3.361 1.00 94.69 111 THR A C 1
ATOM 814 O O . THR A 1 111 ? 6.401 -4.656 3.505 1.00 94.69 111 THR A O 1
ATOM 817 N N . CYS A 1 112 ? 5.746 -6.659 2.727 1.00 90.06 112 CYS A N 1
ATOM 818 C CA . CYS A 1 112 ? 7.008 -6.915 2.000 1.00 90.06 112 CYS A CA 1
ATOM 819 C C . CYS A 1 112 ? 7.204 -5.853 0.895 1.00 90.06 112 CYS A C 1
ATOM 821 O O . CYS A 1 112 ? 6.245 -5.396 0.268 1.00 90.06 112 CYS A O 1
ATOM 823 N N . LEU A 1 113 ? 8.464 -5.481 0.663 1.00 84.62 113 LEU A N 1
ATOM 824 C CA . LEU A 1 113 ? 8.915 -4.516 -0.350 1.00 84.62 113 LEU A CA 1
A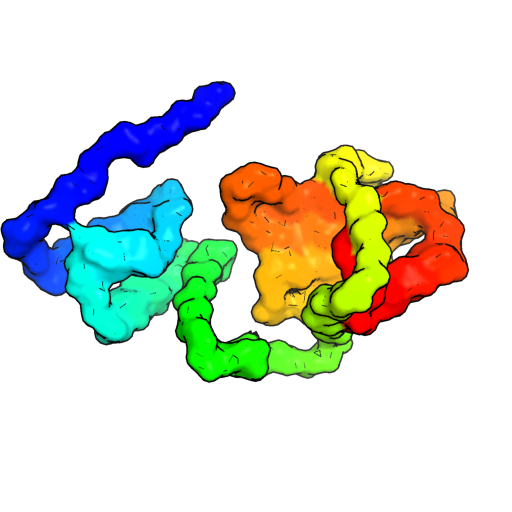TOM 825 C C . LEU A 1 113 ? 9.176 -5.152 -1.728 1.00 84.62 113 LEU A C 1
ATOM 827 O O . LEU A 1 113 ? 9.650 -4.483 -2.640 1.00 84.62 113 LEU A O 1
ATOM 831 N N . CYS A 1 114 ? 8.916 -6.450 -1.882 1.00 78.62 114 CYS A N 1
ATOM 832 C CA . CYS A 1 114 ? 9.193 -7.198 -3.113 1.00 78.62 114 CYS A CA 1
ATOM 833 C C . CYS A 1 114 ? 8.225 -6.881 -4.264 1.00 78.62 114 CYS A C 1
ATOM 835 O O . CYS A 1 114 ? 8.487 -7.255 -5.403 1.00 78.62 114 CYS A O 1
ATOM 837 N N . ILE A 1 115 ? 7.112 -6.197 -3.983 1.00 78.62 115 ILE A N 1
ATOM 838 C CA . ILE A 1 115 ? 6.092 -5.853 -4.974 1.00 78.62 115 ILE A CA 1
ATOM 839 C C . ILE A 1 115 ? 6.095 -4.360 -5.309 1.00 78.62 115 ILE A C 1
ATOM 841 O O . ILE A 1 115 ? 6.593 -3.516 -4.571 1.00 78.62 115 ILE A O 1
ATOM 845 N N . MET A 1 116 ? 5.421 -4.015 -6.407 1.00 86.25 116 MET A N 1
ATOM 846 C CA . MET A 1 116 ? 5.283 -2.642 -6.917 1.00 86.25 116 ME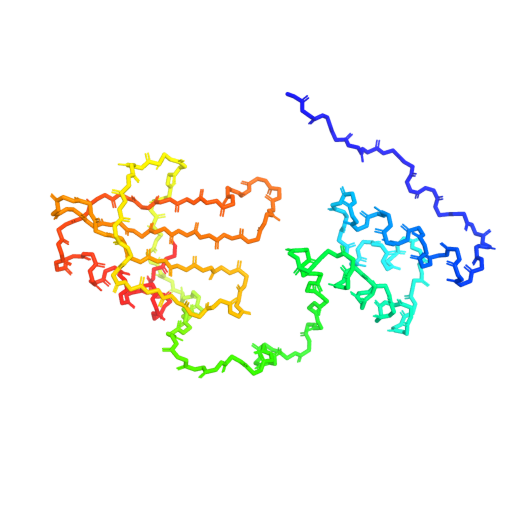T A CA 1
ATOM 847 C C . MET A 1 116 ? 4.579 -1.656 -5.967 1.00 86.25 116 MET A C 1
ATOM 849 O O . MET A 1 116 ? 4.502 -0.460 -6.265 1.00 86.25 116 MET A O 1
ATOM 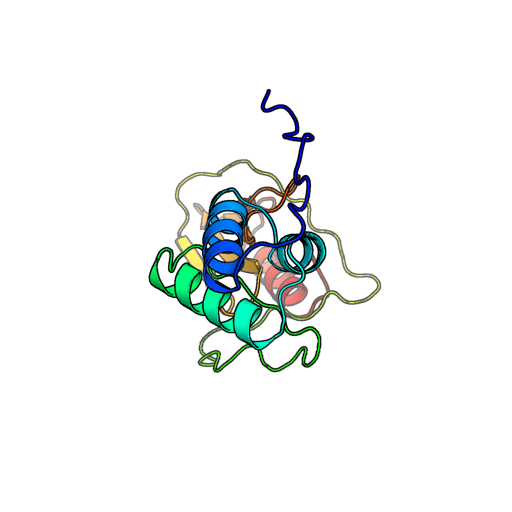853 N N . THR A 1 117 ? 3.950 -2.141 -4.897 1.00 90.00 117 THR A N 1
ATOM 854 C CA . THR A 1 117 ? 3.173 -1.323 -3.966 1.00 90.00 117 THR A CA 1
ATOM 855 C C . TH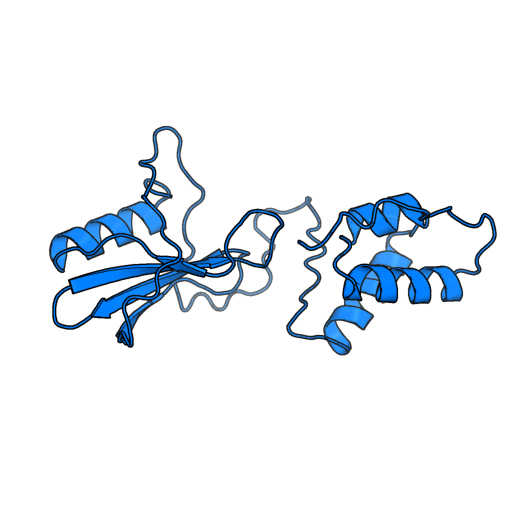R A 1 117 ? 3.427 -1.768 -2.540 1.00 90.00 117 THR A C 1
ATOM 857 O O . THR A 1 117 ? 3.011 -2.850 -2.146 1.00 90.00 117 THR A O 1
ATOM 860 N N . GLU A 1 118 ? 4.050 -0.902 -1.761 1.00 93.69 118 GLU A N 1
ATOM 861 C CA . GLU A 1 118 ? 4.213 -1.080 -0.328 1.00 93.69 118 GLU A CA 1
ATOM 862 C C . GLU A 1 118 ? 3.059 -0.403 0.410 1.00 93.69 118 GLU A C 1
ATOM 864 O O . GLU A 1 118 ? 2.613 0.693 0.045 1.00 93.69 118 GLU A O 1
ATOM 869 N N . TYR A 1 119 ? 2.602 -1.049 1.477 1.00 96.56 119 TYR A N 1
ATOM 870 C CA . TYR A 1 119 ? 1.682 -0.468 2.433 1.00 96.56 119 TYR A CA 1
ATOM 871 C C . TYR A 1 119 ? 2.294 -0.449 3.824 1.00 96.56 119 TYR A C 1
ATOM 873 O O . TYR A 1 119 ? 2.921 -1.413 4.260 1.00 96.56 119 TYR A O 1
ATOM 881 N N . GLU A 1 120 ? 2.032 0.626 4.552 1.00 97.25 120 GLU A N 1
ATOM 882 C CA . GLU A 1 120 ? 2.419 0.774 5.950 1.00 97.25 120 GLU A CA 1
ATOM 883 C C . GLU A 1 120 ? 1.229 1.275 6.756 1.00 97.25 120 GLU A C 1
ATOM 885 O O . GLU A 1 120 ? 0.524 2.192 6.335 1.00 97.25 120 GLU A O 1
ATOM 890 N N . LEU A 1 121 ? 1.015 0.703 7.937 1.00 97.81 121 LEU A N 1
ATOM 891 C CA . LEU A 1 121 ? 0.080 1.224 8.923 1.00 97.81 121 LEU A CA 1
ATOM 892 C C . LEU A 1 121 ? 0.836 2.171 9.852 1.00 97.81 121 LEU A C 1
ATOM 894 O O . LEU A 1 121 ? 1.816 1.782 10.489 1.00 97.81 121 LEU A O 1
ATOM 898 N N . LEU A 1 122 ? 0.371 3.411 9.962 1.00 97.62 122 LEU A N 1
ATOM 899 C CA . LEU A 1 122 ? 1.006 4.457 10.757 1.00 97.62 122 LEU A CA 1
ATOM 900 C C . LEU A 1 122 ? 0.110 4.892 11.911 1.00 97.62 122 LEU A C 1
ATOM 902 O O . LEU A 1 122 ? -1.107 4.976 11.764 1.00 97.62 122 LEU A O 1
ATOM 906 N N . SER A 1 123 ? 0.733 5.229 13.038 1.00 96.69 123 SER A N 1
ATOM 907 C CA . SER A 1 123 ? 0.103 5.826 14.215 1.00 96.69 123 SER A CA 1
ATOM 908 C C . SER A 1 123 ? 0.498 7.300 14.361 1.00 96.69 123 SER A C 1
ATOM 910 O O . SER A 1 123 ? 1.683 7.643 14.349 1.00 96.69 123 SER A O 1
ATOM 912 N N . TYR A 1 124 ? -0.513 8.154 14.526 1.00 93.62 124 TYR A N 1
ATOM 913 C CA . TYR A 1 124 ? -0.454 9.612 14.640 1.00 93.62 124 TYR A CA 1
ATOM 914 C C . TYR A 1 124 ? -1.269 10.073 15.849 1.00 93.62 124 TYR A C 1
ATOM 916 O O . TYR A 1 124 ? -2.481 10.266 15.748 1.00 93.62 124 TYR A O 1
ATOM 924 N N . GLY A 1 125 ? -0.633 10.225 17.014 1.00 90.19 125 GLY A N 1
ATOM 925 C CA . GLY A 1 125 ? -1.291 10.810 18.193 1.00 90.19 125 GLY A CA 1
ATOM 926 C C . GLY A 1 125 ? -2.635 10.161 18.568 1.00 90.19 125 GLY A C 1
ATOM 927 O O . GLY A 1 125 ? -3.559 10.859 18.966 1.00 90.19 125 GLY A O 1
ATOM 928 N N . GLY A 1 126 ? -2.773 8.840 18.389 1.00 92.31 126 GLY A N 1
ATOM 929 C CA . GLY A 1 126 ? -4.009 8.090 18.669 1.00 92.31 126 GLY A CA 1
ATOM 930 C C . GLY A 1 126 ? -4.915 7.821 17.459 1.00 92.31 126 GLY A C 1
ATOM 931 O O . GLY A 1 126 ? -5.842 7.020 17.572 1.00 92.31 126 GLY A O 1
ATOM 932 N N . THR A 1 127 ? -4.622 8.416 16.302 1.00 96.06 127 THR A N 1
ATOM 933 C CA . THR A 1 127 ? -5.274 8.118 15.016 1.00 96.06 127 THR A CA 1
ATOM 934 C C . THR A 1 127 ? -4.363 7.250 14.155 1.00 96.06 127 THR A C 1
ATOM 936 O O . THR A 1 127 ? -3.143 7.358 14.245 1.00 96.06 127 THR A O 1
ATOM 939 N N . TYR A 1 128 ? -4.934 6.399 13.310 1.00 97.69 128 TYR A N 1
ATOM 940 C CA . TYR A 1 128 ? -4.190 5.501 12.432 1.00 97.69 128 TYR A CA 1
ATOM 941 C C . TYR A 1 128 ? -4.553 5.745 10.972 1.00 97.69 128 TYR A C 1
ATOM 943 O O . TYR A 1 128 ? -5.690 6.107 10.670 1.00 97.69 128 TYR A O 1
ATOM 951 N N . ARG A 1 129 ? -3.581 5.560 10.078 1.00 97.12 129 ARG A N 1
ATOM 952 C CA . ARG A 1 129 ? -3.734 5.714 8.624 1.00 97.12 129 ARG A CA 1
ATOM 953 C C . ARG A 1 129 ? -2.877 4.686 7.905 1.00 97.12 129 ARG A C 1
ATOM 955 O O . ARG A 1 129 ? -1.861 4.261 8.448 1.00 97.12 129 ARG A O 1
ATOM 962 N N . ILE A 1 130 ? -3.245 4.341 6.680 1.00 97.31 130 ILE A N 1
ATOM 963 C CA . ILE A 1 130 ? -2.421 3.514 5.804 1.00 97.31 130 ILE A CA 1
ATOM 964 C C . ILE A 1 130 ? -1.704 4.435 4.819 1.00 97.31 130 ILE A C 1
ATOM 966 O O . ILE A 1 130 ? -2.351 5.238 4.145 1.00 97.31 130 ILE A O 1
ATOM 970 N N . ARG A 1 131 ? -0.376 4.330 4.736 1.00 97.12 131 ARG A N 1
ATOM 971 C CA . ARG A 1 131 ? 0.426 4.890 3.644 1.00 97.12 131 ARG A CA 1
ATOM 972 C C . ARG A 1 131 ? 0.543 3.836 2.560 1.00 97.12 131 ARG A C 1
ATOM 974 O O . ARG A 1 131 ? 0.810 2.676 2.853 1.00 97.12 131 ARG A O 1
ATOM 981 N N . ARG A 1 132 ? 0.353 4.257 1.318 1.00 95.88 132 ARG A N 1
ATOM 982 C CA . ARG A 1 132 ? 0.633 3.481 0.118 1.00 95.88 132 ARG A CA 1
ATOM 983 C C . ARG A 1 132 ? 1.770 4.155 -0.628 1.00 95.88 132 ARG A C 1
ATOM 985 O O . ARG A 1 132 ? 1.612 5.301 -1.058 1.00 95.88 132 ARG A O 1
ATOM 992 N N . THR A 1 133 ? 2.855 3.420 -0.817 1.00 94.56 133 THR A N 1
ATOM 993 C CA . THR A 1 133 ? 3.994 3.815 -1.645 1.00 94.56 133 THR A CA 1
ATOM 994 C C . THR A 1 133 ? 3.983 2.958 -2.904 1.00 94.56 133 THR A C 1
ATOM 996 O O . THR A 1 133 ? 3.932 1.734 -2.835 1.00 94.56 133 THR A O 1
ATOM 999 N N . THR A 1 134 ? 3.983 3.588 -4.073 1.00 90.62 134 THR A N 1
ATOM 1000 C CA . THR A 1 134 ? 4.009 2.904 -5.372 1.00 90.62 134 THR A CA 1
ATOM 1001 C C . THR A 1 134 ? 5.225 3.337 -6.165 1.00 90.62 134 THR A C 1
ATOM 1003 O O . THR A 1 134 ? 5.708 4.459 -6.005 1.00 90.62 134 THR A O 1
ATOM 1006 N N . ILE A 1 135 ? 5.701 2.469 -7.058 1.00 86.19 135 ILE A N 1
ATOM 1007 C CA . ILE A 1 135 ? 6.681 2.887 -8.066 1.00 86.19 135 ILE A CA 1
ATOM 1008 C C . ILE A 1 135 ? 6.072 4.036 -8.894 1.00 86.19 135 ILE A C 1
ATOM 1010 O O . ILE A 1 135 ? 4.905 3.920 -9.286 1.00 86.19 135 ILE A O 1
ATOM 1014 N N . PRO A 1 136 ? 6.820 5.126 -9.164 1.00 83.00 136 PRO A N 1
ATOM 1015 C CA . PRO A 1 136 ? 6.319 6.267 -9.924 1.00 83.00 136 PRO A CA 1
ATOM 1016 C C . PRO A 1 136 ? 5.656 5.852 -11.243 1.00 83.00 136 PRO A C 1
ATOM 1018 O O . PRO A 1 136 ? 6.244 5.133 -12.051 1.00 83.00 136 PRO A O 1
ATOM 1021 N N . ARG A 1 137 ? 4.420 6.312 -11.462 1.00 80.31 137 ARG A N 1
ATOM 1022 C CA . ARG A 1 137 ? 3.639 6.092 -12.689 1.00 80.31 137 ARG A CA 1
ATOM 1023 C C . ARG A 1 137 ? 2.900 7.372 -13.062 1.00 80.31 137 ARG A C 1
ATOM 1025 O O . ARG A 1 137 ? 2.471 8.125 -12.189 1.00 80.31 137 ARG A O 1
ATOM 1032 N N . ALA A 1 138 ? 2.723 7.613 -14.359 1.00 81.94 138 ALA A N 1
ATOM 1033 C CA . ALA A 1 138 ? 1.983 8.777 -14.837 1.00 81.94 138 ALA A CA 1
ATOM 1034 C C . ALA A 1 138 ? 0.557 8.796 -14.252 1.00 81.94 138 ALA A C 1
ATOM 1036 O O . ALA A 1 138 ? -0.175 7.814 -14.345 1.00 81.94 138 ALA A O 1
ATOM 1037 N N . GLY A 1 139 ? 0.174 9.911 -13.621 1.00 79.69 139 GLY A N 1
ATOM 1038 C CA . GLY A 1 139 ? -1.157 10.099 -13.031 1.00 79.69 139 GLY A CA 1
ATOM 1039 C C . GLY A 1 139 ? -1.404 9.404 -11.684 1.00 79.69 139 GLY A C 1
ATOM 1040 O O . GLY A 1 139 ? -2.479 9.586 -11.118 1.00 79.69 139 GLY A O 1
ATOM 1041 N N . VAL A 1 140 ? -0.436 8.658 -11.138 1.00 78.25 140 VAL A N 1
ATOM 1042 C CA . VAL A 1 140 ? -0.556 7.998 -9.827 1.00 78.25 140 VAL A CA 1
ATOM 1043 C C . VAL A 1 140 ? 0.427 8.636 -8.844 1.00 78.25 140 VAL A C 1
ATOM 1045 O O . VAL A 1 140 ? 1.630 8.632 -9.108 1.00 78.25 140 VAL A O 1
ATOM 1048 N N . PRO A 1 141 ? -0.038 9.178 -7.702 1.00 85.38 141 PRO A N 1
ATOM 1049 C CA . PRO A 1 141 ? 0.865 9.685 -6.678 1.00 85.38 141 PRO A CA 1
ATOM 1050 C C . PRO A 1 141 ? 1.782 8.577 -6.154 1.00 85.38 141 PRO A C 1
ATOM 1052 O O . PRO A 1 141 ? 1.300 7.542 -5.691 1.00 85.38 141 PRO A O 1
ATOM 1055 N N . THR A 1 142 ? 3.095 8.822 -6.168 1.00 91.25 142 THR A N 1
ATOM 1056 C CA . THR A 1 142 ? 4.105 7.903 -5.616 1.00 91.25 142 THR A CA 1
ATOM 1057 C C . THR A 1 142 ? 3.796 7.542 -4.165 1.00 91.25 142 THR A C 1
ATOM 1059 O O . THR A 1 142 ? 3.964 6.395 -3.768 1.00 91.25 142 THR A O 1
ATOM 1062 N N . VAL A 1 143 ? 3.297 8.505 -3.385 1.00 94.06 143 VAL A N 1
ATOM 1063 C CA . VAL A 1 143 ? 2.875 8.313 -1.996 1.00 94.06 143 VAL A CA 1
ATOM 1064 C C . VAL A 1 143 ? 1.455 8.839 -1.827 1.00 94.06 143 VAL A C 1
ATOM 1066 O O . VAL A 1 143 ? 1.123 9.931 -2.289 1.00 94.06 143 VAL A O 1
ATOM 1069 N N . SER A 1 144 ? 0.613 8.060 -1.157 1.00 95.19 144 SER A N 1
ATOM 1070 C CA . SER A 1 144 ? -0.753 8.447 -0.795 1.00 95.19 144 SER A CA 1
ATOM 1071 C C . SER A 1 144 ? -1.140 7.864 0.562 1.00 95.19 144 SER A C 1
ATOM 1073 O O . SER A 1 144 ? -0.548 6.886 1.014 1.00 95.19 144 SER A O 1
ATOM 1075 N N . PHE A 1 145 ? -2.124 8.468 1.217 1.00 96.19 145 PHE A N 1
ATOM 1076 C CA . PHE A 1 145 ? -2.578 8.113 2.556 1.00 96.19 145 PHE A CA 1
ATOM 1077 C C . PHE A 1 145 ? -4.087 7.916 2.581 1.00 96.19 145 PHE A C 1
ATOM 1079 O O . PHE A 1 145 ? -4.814 8.535 1.809 1.00 96.19 145 PHE A O 1
ATOM 1086 N N . THR A 1 146 ? -4.571 7.092 3.499 1.00 95.94 146 THR A N 1
ATOM 1087 C CA . THR A 1 146 ? -6.002 7.009 3.801 1.00 95.94 146 THR A CA 1
ATOM 1088 C C . THR A 1 146 ? -6.439 8.085 4.803 1.00 95.94 146 THR A C 1
ATOM 1090 O O . THR A 1 146 ? -5.622 8.804 5.396 1.00 95.94 146 THR A O 1
ATOM 1093 N N . GLY A 1 147 ? -7.754 8.164 5.033 1.00 88.44 147 GLY A N 1
ATOM 1094 C CA . GLY A 1 147 ? -8.335 8.885 6.167 1.00 88.44 147 GLY A CA 1
ATOM 1095 C C . GLY A 1 147 ? -7.899 8.322 7.527 1.00 88.44 147 GLY A C 1
ATOM 1096 O O . GLY A 1 147 ? -7.253 7.278 7.611 1.00 88.44 147 GLY A O 1
ATOM 1097 N N . GLY A 1 148 ? -8.230 9.052 8.595 1.00 93.25 148 GLY A N 1
ATOM 1098 C CA . GLY A 1 148 ? -7.864 8.705 9.967 1.00 93.25 148 GLY A CA 1
ATOM 1099 C C . GLY A 1 148 ? -8.907 7.846 10.675 1.00 93.25 148 GLY A C 1
ATOM 1100 O O . GLY A 1 148 ? -10.073 8.225 10.732 1.00 93.25 148 GLY A O 1
ATOM 1101 N N . TRP A 1 149 ? -8.463 6.748 11.283 1.00 96.94 149 TRP A N 1
ATOM 1102 C CA . TRP A 1 149 ? -9.307 5.829 12.048 1.00 96.94 149 TRP A CA 1
ATOM 1103 C C . TRP A 1 149 ? -8.841 5.667 13.490 1.00 96.94 149 TRP A C 1
ATOM 1105 O O . TRP A 1 149 ? -7.689 5.941 13.842 1.00 96.94 149 TRP A O 1
ATOM 1115 N N . ARG A 1 150 ? -9.734 5.145 14.333 1.00 97.62 150 ARG A N 1
ATOM 1116 C CA . ARG A 1 150 ? -9.341 4.604 15.639 1.00 97.62 150 ARG A CA 1
ATOM 1117 C C . ARG A 1 150 ? -8.639 3.261 15.450 1.00 97.62 150 ARG A C 1
ATOM 1119 O O . ARG A 1 150 ? -8.840 2.581 14.450 1.00 97.62 150 ARG A O 1
ATOM 1126 N N . ARG A 1 151 ? -7.852 2.849 16.449 1.00 97.25 151 ARG A N 1
ATOM 1127 C CA . ARG A 1 151 ? -7.033 1.629 16.374 1.00 97.25 151 ARG A CA 1
ATOM 1128 C C . ARG A 1 151 ? -7.796 0.384 15.879 1.00 97.25 151 ARG A C 1
ATOM 1130 O O . ARG A 1 151 ? -7.306 -0.216 14.932 1.00 97.25 151 ARG A O 1
ATOM 1137 N N . PRO A 1 152 ? -8.945 -0.026 16.453 1.00 97.81 152 PRO A N 1
ATOM 1138 C CA . PRO A 1 152 ? -9.581 -1.287 16.052 1.00 97.81 152 PRO A CA 1
ATOM 1139 C C . PRO A 1 152 ? -10.016 -1.285 14.583 1.00 97.81 152 PRO A C 1
ATOM 1141 O O . PRO A 1 152 ? -9.734 -2.225 13.850 1.00 97.81 152 PRO A O 1
ATOM 1144 N N . GLU A 1 153 ? -10.616 -0.180 14.145 1.00 98.06 153 GLU A N 1
ATOM 1145 C CA . GLU A 1 153 ? -11.057 0.025 12.765 1.00 98.06 153 GLU A CA 1
ATOM 1146 C C . GLU A 1 153 ? -9.873 0.053 11.787 1.00 98.06 153 GLU A C 1
ATOM 1148 O O . GLU A 1 153 ? -9.923 -0.548 10.719 1.00 98.06 153 GLU A O 1
ATOM 1153 N N . ALA A 1 154 ? -8.765 0.691 12.167 1.00 97.75 154 ALA A N 1
ATOM 1154 C CA . ALA A 1 154 ? -7.571 0.734 11.331 1.00 97.75 154 ALA A CA 1
ATOM 1155 C C . ALA A 1 154 ? -6.964 -0.655 11.091 1.00 97.75 154 ALA A C 1
ATOM 1157 O O . ALA A 1 154 ? -6.538 -0.955 9.978 1.00 97.75 154 ALA A O 1
ATOM 1158 N N . TYR A 1 155 ? -6.940 -1.508 12.121 1.00 97.81 155 TYR A N 1
ATOM 1159 C CA . TYR A 1 155 ? -6.466 -2.888 11.993 1.00 97.81 155 TYR A CA 1
ATOM 1160 C C . TYR A 1 155 ? -7.429 -3.759 11.174 1.00 97.81 155 TYR A C 1
ATOM 1162 O O . TYR A 1 155 ? -6.978 -4.646 10.453 1.00 97.81 155 TYR A O 1
ATOM 1170 N N . GLU A 1 156 ? -8.734 -3.489 11.225 1.00 97.94 156 GLU A N 1
ATOM 1171 C CA . GLU A 1 156 ? -9.699 -4.140 10.336 1.00 97.94 156 GLU A CA 1
ATOM 1172 C C . GLU A 1 156 ? -9.437 -3.774 8.868 1.00 97.94 156 GLU A C 1
ATOM 1174 O O . GLU A 1 156 ? -9.326 -4.662 8.021 1.00 97.94 156 GLU A O 1
ATOM 1179 N N . TRP A 1 157 ? -9.263 -2.485 8.562 1.00 97.94 157 TRP A N 1
ATOM 1180 C CA . TRP A 1 157 ? -8.911 -2.042 7.210 1.00 97.94 157 TRP A CA 1
ATOM 1181 C C . TRP A 1 157 ? -7.566 -2.589 6.744 1.00 97.94 157 TRP A C 1
ATOM 1183 O O . TRP A 1 157 ? -7.447 -3.010 5.595 1.00 97.94 157 TRP A O 1
ATOM 1193 N N . TRP A 1 158 ? -6.579 -2.640 7.637 1.00 97.38 158 TRP A N 1
ATOM 1194 C CA . TRP A 1 158 ? -5.288 -3.266 7.371 1.00 97.38 158 TRP A CA 1
ATOM 1195 C C . TRP A 1 158 ? -5.447 -4.736 6.970 1.00 97.38 158 TRP A C 1
ATOM 1197 O O . TRP A 1 158 ? -4.948 -5.149 5.927 1.00 97.38 158 TRP A O 1
ATOM 1207 N N . PHE A 1 159 ? -6.214 -5.519 7.732 1.00 97.44 159 PHE A N 1
ATOM 1208 C CA . PHE A 1 159 ? -6.461 -6.925 7.413 1.00 97.44 159 PHE A CA 1
ATOM 1209 C C . PHE A 1 159 ? -7.219 -7.108 6.090 1.00 97.44 159 PHE A C 1
ATOM 1211 O O . PHE A 1 159 ? -6.867 -7.969 5.281 1.00 97.44 159 PHE A O 1
ATOM 1218 N N . ARG A 1 160 ? -8.231 -6.273 5.823 1.00 97.00 160 ARG A N 1
ATOM 1219 C CA . ARG A 1 160 ? -8.955 -6.282 4.540 1.00 97.00 160 ARG A CA 1
ATOM 1220 C C . ARG A 1 160 ? -8.033 -5.961 3.368 1.00 97.00 160 ARG A C 1
ATOM 1222 O O . ARG A 1 160 ? -8.156 -6.568 2.310 1.00 97.00 160 ARG A O 1
ATOM 1229 N N . LEU A 1 161 ? -7.092 -5.040 3.550 1.00 96.00 161 LEU A N 1
ATOM 1230 C CA . LEU A 1 161 ? -6.092 -4.719 2.538 1.00 96.00 161 LEU A CA 1
ATOM 1231 C C . LEU A 1 161 ? -5.164 -5.911 2.285 1.00 96.00 161 LEU A C 1
ATOM 1233 O O . LEU A 1 161 ? -4.968 -6.298 1.134 1.00 96.00 161 LEU A O 1
ATOM 1237 N N . LEU A 1 162 ? -4.649 -6.535 3.350 1.00 95.19 162 LEU A N 1
ATOM 1238 C CA . LEU A 1 162 ? -3.774 -7.706 3.241 1.00 95.19 162 LEU A CA 1
ATOM 1239 C C . LEU A 1 162 ? -4.463 -8.911 2.591 1.00 95.19 162 LEU A C 1
ATOM 1241 O O . LEU A 1 162 ? -3.807 -9.705 1.931 1.00 95.19 162 LEU A O 1
ATOM 1245 N N . THR A 1 163 ? -5.779 -9.043 2.738 1.00 94.56 163 THR A N 1
ATOM 1246 C CA . THR A 1 163 ? -6.563 -10.139 2.144 1.00 94.56 163 THR A CA 1
ATOM 1247 C C . THR A 1 163 ? -7.169 -9.791 0.781 1.00 94.56 163 THR A C 1
ATOM 1249 O O . THR A 1 163 ? -7.912 -10.592 0.220 1.00 94.56 163 THR A O 1
ATOM 1252 N N . GLY A 1 164 ? -6.882 -8.602 0.236 1.00 94.25 164 GLY A N 1
ATOM 1253 C CA . GLY A 1 164 ? -7.414 -8.153 -1.055 1.00 94.25 164 GLY A CA 1
ATOM 1254 C C . GLY A 1 164 ? -8.872 -7.680 -1.027 1.00 94.25 164 GLY A C 1
ATOM 1255 O O . GLY A 1 164 ? -9.422 -7.314 -2.065 1.00 94.25 164 GLY A O 1
ATOM 1256 N N . GLN A 1 165 ? -9.511 -7.647 0.141 1.00 95.69 165 GLN A N 1
ATOM 1257 C CA . GLN A 1 165 ? -10.885 -7.173 0.338 1.00 95.69 165 GLN A CA 1
ATOM 1258 C C . GLN A 1 165 ? -11.012 -5.639 0.313 1.00 95.69 165 GLN A C 1
ATOM 1260 O O . GLN A 1 165 ? -12.127 -5.124 0.214 1.00 95.69 165 GLN A O 1
ATOM 1265 N N . ALA A 1 166 ? -9.900 -4.903 0.391 1.00 95.81 166 ALA A N 1
ATOM 1266 C CA . ALA A 1 166 ? -9.853 -3.448 0.243 1.00 95.81 166 ALA A CA 1
ATOM 1267 C C . ALA A 1 166 ? -8.668 -3.002 -0.635 1.00 95.81 166 ALA A C 1
ATOM 1269 O O . ALA A 1 166 ? -7.655 -3.705 -0.693 1.00 95.81 166 ALA A O 1
ATOM 1270 N N . ARG A 1 167 ? -8.778 -1.856 -1.329 1.00 93.00 167 ARG A N 1
ATOM 1271 C CA . ARG A 1 167 ? -7.692 -1.336 -2.186 1.00 93.00 167 ARG A CA 1
ATOM 1272 C C . ARG A 1 167 ? -7.631 0.177 -2.309 1.00 93.00 167 ARG A C 1
ATOM 1274 O O . ARG A 1 167 ? -8.697 0.816 -2.334 1.00 93.00 167 ARG A O 1
#

pLDDT: mean 80.8, std 16.89, range [33.25, 98.06]

Foldseek 3Di:
DDDDPPDDPPADPPDDLVRLLVVLLVCVVVPHALVVSCVSNVDDPVSSVVSQVVNCVVPVVSNRPPPPVPDPPPLPCQVPPAAAADAADPQAAEFDKDPDDPDDWDFPHKGGPSDQKIWTWTDDPQWIKIWIAGDDDPPDPRIIIGDTDGDVVSVVQVVCRSHNNYD

Secondary structure (DSSP, 8-state):
------S-----TT--HHHHHHHHHHHHHTT--HHHHHHHHT--HHHHHHHHHHHHHH-TTS------TT-TT--TT--SSSPPPPPPPTTPBPPP-B----S--EEEEE--SSSSEEEEEEEETTEEEEEEEE--BTTB-SEEEPPPB-HHHHHHHHHHHHTTSB-

Radius of gyration: 19.75 Å; chains: 1; bounding box: 43×38×58 Å

Organism: NCBI:txid795644

Sequence (167 aa):
MIGPLSGEILGRPGLEAGERRAEAIQCILAGTTIAEVRTALGLDAADERAVADHVRKASPWMAVVTLDPGDPDDWGDCPGISPHPGPPLPGRTELFWCGEVPGLGRVVEHTCLCIMTEYELLSYGGTYRIRRTTIPRAGVPTVSFTGGWRRPEAYEWWFRLLTGQAR